Protein AF-A0A830FM85-F1 (afdb_monomer_lite)

Structure (mmCIF, N/CA/C/O backbone):
data_AF-A0A830FM85-F1
#
_entry.id   AF-A0A830FM85-F1
#
loop_
_atom_site.group_PDB
_atom_site.id
_atom_site.type_symbol
_atom_site.label_atom_id
_atom_site.label_alt_id
_atom_site.label_comp_id
_atom_site.label_asym_id
_atom_site.label_entity_id
_atom_site.label_seq_id
_atom_site.pdbx_PDB_ins_code
_atom_site.Cartn_x
_atom_site.Cartn_y
_atom_site.Cartn_z
_atom_site.occupancy
_atom_site.B_iso_or_equiv
_atom_site.auth_seq_id
_atom_site.auth_comp_id
_atom_site.auth_asym_id
_atom_site.auth_atom_id
_atom_site.pdbx_PDB_model_num
ATOM 1 N N . MET A 1 1 ? -9.817 -43.359 -41.759 1.00 39.03 1 MET A N 1
ATOM 2 C CA . MET A 1 1 ? -9.919 -42.742 -40.420 1.00 39.03 1 MET A CA 1
ATOM 3 C C . MET A 1 1 ? -8.544 -42.191 -40.076 1.00 39.03 1 MET A C 1
ATOM 5 O O . MET A 1 1 ? -7.659 -42.973 -39.770 1.00 39.03 1 MET A O 1
ATOM 9 N N . HIS A 1 2 ? -8.325 -40.886 -40.254 1.00 35.66 2 HIS A N 1
ATOM 10 C CA . HIS A 1 2 ? -7.065 -40.237 -39.884 1.00 35.66 2 HIS A CA 1
ATOM 11 C C . HIS A 1 2 ? -7.218 -39.646 -38.484 1.00 35.66 2 HIS A C 1
ATOM 13 O O . HIS A 1 2 ? -7.953 -38.683 -38.292 1.00 35.66 2 HIS A O 1
ATOM 19 N N . THR A 1 3 ? -6.553 -40.249 -37.505 1.00 36.72 3 THR A N 1
ATOM 20 C CA . THR A 1 3 ? -6.338 -39.670 -36.181 1.00 36.72 3 THR A CA 1
ATOM 21 C C . THR A 1 3 ? -5.220 -38.639 -36.290 1.00 36.72 3 THR A C 1
ATOM 23 O O . THR A 1 3 ? -4.053 -38.980 -36.464 1.00 36.72 3 THR A O 1
ATOM 26 N N . THR A 1 4 ? -5.580 -37.361 -36.228 1.00 38.91 4 THR A N 1
ATOM 27 C CA . THR A 1 4 ? -4.622 -36.263 -36.079 1.00 38.91 4 THR A CA 1
ATOM 28 C C . THR A 1 4 ? -3.916 -36.416 -34.727 1.00 38.91 4 THR A C 1
ATOM 30 O O . THR A 1 4 ? -4.607 -36.568 -33.716 1.00 38.91 4 THR A O 1
ATOM 33 N N . PRO A 1 5 ? -2.574 -36.384 -34.653 1.00 39.00 5 PRO A N 1
ATOM 34 C CA . PRO A 1 5 ? -1.892 -36.395 -33.370 1.00 39.00 5 PRO A CA 1
ATOM 35 C C . PRO A 1 5 ? -2.234 -35.101 -32.625 1.00 39.00 5 PRO A C 1
ATOM 37 O O . PRO A 1 5 ? -2.050 -33.995 -33.139 1.00 39.00 5 PRO A O 1
ATOM 40 N N . ARG A 1 6 ? -2.779 -35.254 -31.416 1.00 36.53 6 ARG A N 1
ATOM 41 C CA . ARG A 1 6 ? -3.041 -34.171 -30.469 1.00 36.53 6 ARG A CA 1
ATOM 42 C C . ARG A 1 6 ? -1.690 -33.527 -30.145 1.00 36.53 6 ARG A C 1
ATOM 44 O O . ARG A 1 6 ? -0.832 -34.163 -29.539 1.00 36.53 6 ARG A O 1
ATOM 51 N N . ARG A 1 7 ? -1.467 -32.312 -30.655 1.00 36.56 7 ARG A N 1
ATOM 52 C CA . ARG A 1 7 ? -0.273 -31.507 -30.364 1.00 36.56 7 ARG A CA 1
ATOM 53 C C . ARG A 1 7 ? -0.188 -31.346 -28.837 1.00 36.56 7 ARG A C 1
ATOM 55 O O . ARG A 1 7 ? -1.242 -31.104 -28.247 1.00 36.56 7 ARG A O 1
ATOM 62 N N . PRO A 1 8 ? 0.993 -31.517 -28.215 1.00 41.78 8 PRO A N 1
ATOM 63 C CA . PRO A 1 8 ? 1.123 -31.370 -26.773 1.00 41.78 8 PRO A CA 1
ATOM 64 C C . PRO A 1 8 ? 0.603 -29.994 -26.366 1.00 41.78 8 PRO A C 1
ATOM 66 O O . PRO A 1 8 ? 0.895 -29.007 -27.054 1.00 41.78 8 PRO A O 1
ATOM 69 N N . ASP A 1 9 ? -0.199 -29.967 -25.301 1.00 41.31 9 ASP A N 1
ATOM 70 C CA . ASP A 1 9 ? -0.610 -28.741 -24.635 1.00 41.31 9 ASP A CA 1
ATOM 71 C C . ASP A 1 9 ? 0.653 -27.929 -24.366 1.00 41.31 9 ASP A C 1
ATOM 73 O O . ASP A 1 9 ? 1.613 -28.381 -23.744 1.00 41.31 9 ASP A O 1
ATOM 77 N N . ASN A 1 10 ? 0.696 -26.767 -25.000 1.00 40.91 10 ASN A N 1
ATOM 78 C CA . ASN A 1 10 ? 1.826 -25.870 -24.955 1.00 40.91 10 ASN A CA 1
ATOM 79 C C . ASN A 1 10 ? 1.682 -25.119 -23.629 1.00 40.91 10 ASN A C 1
ATOM 81 O O . ASN A 1 10 ? 1.158 -24.004 -23.621 1.00 40.91 10 ASN A O 1
ATOM 85 N N . ASP A 1 11 ? 2.074 -25.774 -22.531 1.00 43.66 11 ASP A N 1
ATOM 86 C CA . ASP A 1 11 ? 2.422 -25.116 -21.275 1.00 43.66 11 ASP A CA 1
ATOM 87 C C . ASP A 1 11 ? 3.512 -24.104 -21.624 1.00 43.66 11 ASP A C 1
ATOM 89 O O . ASP A 1 11 ? 4.693 -24.408 -21.773 1.00 43.66 11 ASP A O 1
ATOM 93 N N . SER A 1 12 ? 3.075 -22.888 -21.938 1.00 43.66 12 SER A N 1
ATOM 94 C CA . SER A 1 12 ? 3.956 -21.748 -22.059 1.00 43.66 12 SER A CA 1
ATOM 95 C C . SER A 1 12 ? 4.429 -21.460 -20.649 1.00 43.66 12 SER A C 1
ATOM 97 O O . SER A 1 12 ? 3.664 -20.868 -19.887 1.00 43.66 12 SER A O 1
ATOM 99 N N . ASP A 1 13 ? 5.635 -21.927 -20.329 1.00 44.28 13 ASP A N 1
ATOM 100 C CA . ASP A 1 13 ? 6.351 -21.615 -19.098 1.00 44.28 13 ASP A CA 1
ATOM 101 C C . ASP A 1 13 ? 6.262 -20.107 -18.850 1.00 44.28 13 ASP A C 1
ATOM 103 O O . ASP A 1 13 ? 6.930 -19.290 -19.489 1.00 44.28 13 ASP A O 1
ATOM 107 N N . ALA A 1 14 ? 5.353 -19.723 -17.958 1.00 46.84 14 ALA A N 1
ATOM 108 C CA . ALA A 1 14 ? 5.332 -18.394 -17.401 1.00 46.84 14 ALA A CA 1
ATOM 109 C C . ALA A 1 14 ? 6.529 -18.339 -16.457 1.00 46.84 14 ALA A C 1
ATOM 111 O O . ALA A 1 14 ? 6.475 -18.895 -15.362 1.00 46.84 14 ALA A O 1
ATOM 112 N N . THR A 1 15 ? 7.622 -17.702 -16.874 1.00 46.09 15 THR A N 1
ATOM 113 C CA . THR A 1 15 ? 8.719 -17.398 -15.953 1.00 46.09 15 THR A CA 1
ATOM 114 C C . THR A 1 15 ? 8.263 -16.285 -15.016 1.00 46.09 15 THR A C 1
ATOM 116 O O . THR A 1 15 ? 8.597 -15.118 -15.191 1.00 46.09 15 THR A O 1
ATOM 119 N N . VAL A 1 16 ? 7.450 -16.637 -14.023 1.00 48.25 16 VAL A N 1
ATOM 120 C CA . VAL A 1 16 ? 7.185 -15.764 -12.886 1.00 48.25 16 VAL A CA 1
ATOM 121 C C . VAL A 1 16 ? 8.445 -15.820 -12.033 1.00 48.25 16 VAL A C 1
ATOM 123 O O . VAL A 1 16 ? 8.655 -16.778 -11.294 1.00 48.25 16 VAL A O 1
ATOM 126 N N . GLN A 1 17 ? 9.320 -14.824 -12.163 1.00 50.66 17 GLN A N 1
ATOM 127 C CA . GLN A 1 17 ? 10.325 -14.579 -11.132 1.00 50.66 17 GLN A CA 1
ATOM 128 C C . GLN A 1 17 ? 9.583 -14.071 -9.897 1.00 50.66 17 GLN A C 1
ATOM 130 O O . GLN A 1 17 ? 9.405 -12.876 -9.696 1.00 50.66 17 GLN A O 1
ATOM 135 N N . GLN A 1 18 ? 9.064 -15.006 -9.106 1.00 48.12 18 GLN A N 1
ATOM 136 C CA . GLN A 1 18 ? 8.486 -14.704 -7.811 1.00 48.12 18 GLN A CA 1
ATOM 137 C C . GLN A 1 18 ? 9.656 -14.432 -6.868 1.00 48.12 18 GLN A C 1
ATOM 139 O O . GLN A 1 18 ? 10.234 -15.354 -6.302 1.00 48.12 18 GLN A O 1
ATOM 144 N N . LEU A 1 19 ? 10.074 -13.170 -6.804 1.00 52.28 19 LEU A N 1
ATOM 145 C CA . LEU A 1 19 ? 11.098 -12.722 -5.868 1.00 52.28 19 LEU A CA 1
ATOM 146 C C . LEU A 1 19 ? 10.603 -12.969 -4.440 1.00 52.28 19 LEU A C 1
ATOM 148 O O . LEU A 1 19 ? 9.429 -12.719 -4.143 1.00 52.28 19 LEU A O 1
ATOM 152 N N . ASP A 1 20 ? 11.496 -13.448 -3.572 1.00 55.34 20 ASP A N 1
ATOM 153 C CA . ASP A 1 20 ? 11.252 -13.500 -2.132 1.00 55.34 20 ASP A CA 1
ATOM 154 C C . ASP A 1 20 ? 10.770 -12.121 -1.667 1.00 55.34 20 ASP A C 1
ATOM 156 O O . ASP A 1 20 ? 11.403 -11.088 -1.917 1.00 55.34 20 ASP A O 1
ATOM 160 N N . ARG A 1 21 ? 9.592 -12.094 -1.040 1.00 72.94 21 ARG A N 1
ATOM 161 C CA . ARG A 1 21 ? 8.931 -10.848 -0.663 1.00 72.94 21 ARG A CA 1
ATOM 162 C C . ARG A 1 21 ? 9.706 -10.185 0.466 1.00 72.94 21 ARG A C 1
ATOM 164 O O . ARG A 1 21 ? 9.609 -10.588 1.621 1.00 72.94 21 ARG A O 1
ATOM 171 N N . THR A 1 22 ? 10.437 -9.123 0.145 1.00 78.94 22 THR A N 1
ATOM 172 C CA . THR A 1 22 ? 11.003 -8.249 1.177 1.00 78.94 22 THR A CA 1
ATOM 173 C C . THR A 1 22 ? 9.882 -7.382 1.747 1.00 78.94 22 THR A C 1
ATOM 175 O O . THR A 1 22 ? 9.247 -6.625 1.012 1.00 78.94 22 THR A O 1
ATOM 178 N N . LEU A 1 23 ? 9.611 -7.527 3.047 1.00 83.50 23 LEU A N 1
ATOM 179 C CA . LEU A 1 23 ? 8.600 -6.750 3.766 1.00 83.50 23 LEU A CA 1
ATOM 180 C C . LEU A 1 23 ? 9.218 -5.473 4.344 1.00 83.50 23 LEU A C 1
ATOM 182 O O . LEU A 1 23 ? 10.224 -5.529 5.050 1.00 83.50 23 LEU A O 1
ATOM 186 N N . TYR A 1 24 ? 8.562 -4.343 4.113 1.00 83.50 24 TYR A N 1
ATOM 187 C CA . TYR A 1 24 ? 8.942 -3.030 4.623 1.00 83.50 24 TYR A CA 1
ATOM 188 C C . TYR A 1 24 ? 7.873 -2.516 5.587 1.00 83.50 24 TYR A C 1
ATOM 190 O O . TYR A 1 24 ? 6.686 -2.810 5.426 1.00 83.50 24 TYR A O 1
ATOM 198 N N . ASP A 1 25 ? 8.293 -1.766 6.602 1.00 84.25 25 ASP A N 1
ATOM 199 C CA . ASP A 1 25 ? 7.377 -1.084 7.514 1.00 84.25 25 ASP A CA 1
ATOM 200 C C . ASP A 1 25 ? 6.640 0.055 6.814 1.00 84.25 25 ASP A C 1
ATOM 202 O O . ASP A 1 25 ? 7.211 0.787 6.001 1.00 84.25 25 ASP A O 1
ATOM 206 N N . VAL A 1 26 ? 5.366 0.219 7.166 1.00 80.62 26 VAL A N 1
ATOM 207 C CA . VAL A 1 26 ? 4.588 1.399 6.788 1.00 80.62 26 VAL A CA 1
ATOM 208 C C . VAL A 1 26 ? 5.138 2.614 7.551 1.00 80.62 26 VAL A C 1
ATOM 210 O O . VAL A 1 26 ? 5.225 2.559 8.780 1.00 80.62 26 VAL A O 1
ATOM 213 N N . PRO A 1 27 ? 5.509 3.722 6.878 1.00 73.50 27 PRO A N 1
ATOM 214 C CA . PRO A 1 27 ? 5.948 4.930 7.568 1.00 73.50 27 PRO A CA 1
ATOM 215 C C . PRO A 1 27 ? 4.875 5.478 8.510 1.00 73.50 27 PRO A C 1
ATOM 217 O O . PRO A 1 27 ? 3.691 5.498 8.173 1.00 73.50 27 PRO A O 1
ATOM 220 N N . ALA A 1 28 ? 5.297 5.993 9.668 1.00 71.88 28 ALA A N 1
ATOM 221 C CA . ALA A 1 28 ? 4.386 6.533 10.682 1.00 71.88 28 ALA A CA 1
ATOM 222 C C . ALA A 1 28 ? 3.485 7.654 10.135 1.00 71.88 28 ALA A C 1
ATOM 224 O O . ALA A 1 28 ? 2.302 7.714 10.455 1.00 71.88 28 ALA A O 1
ATOM 225 N N . THR A 1 29 ? 4.019 8.494 9.250 1.00 68.50 29 THR A N 1
ATOM 226 C CA . THR A 1 29 ? 3.276 9.572 8.591 1.00 68.50 29 THR A CA 1
ATOM 227 C C . THR A 1 29 ? 2.199 9.054 7.640 1.00 68.50 29 THR A C 1
ATOM 229 O O . THR A 1 29 ? 1.178 9.709 7.471 1.00 68.50 29 THR A O 1
ATOM 232 N N . TRP A 1 30 ? 2.346 7.861 7.060 1.00 73.69 30 TRP A N 1
ATOM 233 C CA . TRP A 1 30 ? 1.262 7.258 6.285 1.00 73.69 30 TRP A CA 1
ATOM 234 C C . TRP A 1 30 ? 0.132 6.778 7.205 1.00 73.69 30 TRP A C 1
ATOM 236 O O . TRP A 1 30 ? -1.031 7.041 6.918 1.00 73.69 30 TRP A O 1
ATOM 246 N N . ALA A 1 31 ? 0.448 6.160 8.346 1.00 69.44 31 ALA A N 1
ATOM 247 C CA . ALA A 1 31 ? -0.571 5.794 9.332 1.00 69.44 31 ALA A CA 1
ATOM 248 C C . ALA A 1 31 ? -1.311 7.018 9.912 1.00 69.44 31 ALA A C 1
ATOM 250 O O . ALA A 1 31 ? -2.492 6.915 10.231 1.00 69.44 31 ALA A O 1
ATOM 251 N N . GLU A 1 32 ? -0.624 8.156 10.039 1.00 70.25 32 GLU A N 1
ATOM 252 C CA . GLU A 1 32 ? -1.179 9.402 10.582 1.00 70.25 32 GLU A CA 1
ATOM 253 C C . GLU A 1 32 ? -1.995 10.204 9.557 1.00 70.25 32 GLU A C 1
ATOM 255 O O . GLU A 1 32 ? -3.044 10.739 9.901 1.00 70.25 32 GLU A O 1
ATOM 260 N N . TRP A 1 33 ? -1.529 10.294 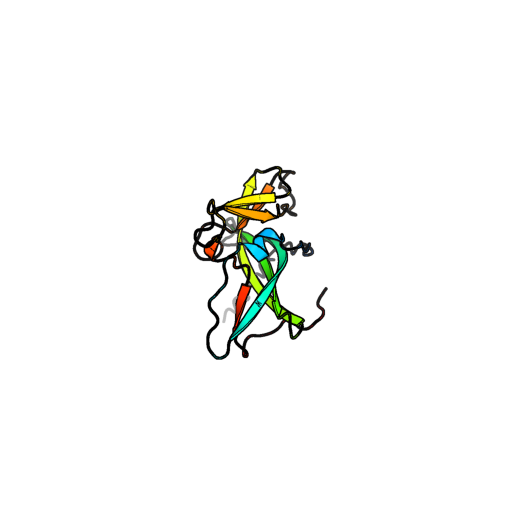8.308 1.00 70.00 33 TRP A N 1
ATOM 261 C CA . TRP A 1 33 ? -2.076 11.225 7.309 1.00 70.00 33 TRP A CA 1
ATOM 262 C C . TRP A 1 33 ? -2.715 10.544 6.096 1.00 70.00 33 TRP A C 1
ATOM 264 O O . TRP A 1 33 ? -3.191 11.225 5.182 1.00 70.00 33 TRP A O 1
ATOM 274 N N . GLY A 1 34 ? -2.673 9.213 6.035 1.00 70.88 34 GLY A N 1
ATOM 275 C CA . GLY A 1 34 ? -3.227 8.442 4.931 1.00 70.88 34 GLY A CA 1
ATOM 276 C C . GLY A 1 34 ? -4.749 8.382 4.944 1.00 70.88 34 GLY A C 1
ATOM 277 O O . GLY A 1 34 ? -5.412 8.685 5.929 1.00 70.88 34 GLY A O 1
ATOM 278 N N . SER A 1 35 ? -5.324 7.955 3.822 1.00 78.38 35 SER A N 1
ATOM 279 C CA . SER A 1 35 ? -6.775 7.846 3.707 1.00 78.38 35 SER A CA 1
ATOM 280 C C . SER A 1 35 ? -7.326 6.662 4.505 1.00 78.38 35 SER A C 1
ATOM 282 O O . SER A 1 35 ? -6.693 5.610 4.626 1.00 78.38 35 SER A O 1
ATOM 284 N N . HIS A 1 36 ? -8.546 6.814 5.016 1.00 84.81 36 HIS A N 1
ATOM 285 C CA . HIS A 1 36 ? -9.251 5.773 5.755 1.00 84.81 36 HIS A CA 1
ATOM 286 C C . HIS A 1 36 ? -10.552 5.418 5.040 1.00 84.81 36 HIS A C 1
ATOM 288 O O . HIS A 1 36 ? -11.413 6.278 4.843 1.00 84.81 36 HIS A O 1
ATOM 294 N N . GLU A 1 37 ? -10.730 4.147 4.674 1.00 87.38 37 GLU A N 1
ATOM 295 C CA . GLU A 1 37 ? -12.013 3.712 4.127 1.00 87.38 37 GLU A CA 1
ATOM 296 C C . GLU A 1 37 ? -13.132 3.870 5.177 1.00 87.38 37 GLU A C 1
ATOM 298 O O . GLU A 1 37 ? -12.909 3.642 6.380 1.00 87.38 37 GLU A O 1
ATOM 303 N N . PRO A 1 38 ? -14.340 4.286 4.754 1.00 87.06 38 PRO A N 1
ATOM 304 C CA . PRO A 1 38 ? -15.485 4.360 5.645 1.00 87.06 38 PRO A CA 1
ATOM 305 C C . PRO A 1 38 ? -15.929 2.948 6.034 1.00 87.06 38 PRO A C 1
ATOM 307 O O . PRO A 1 38 ? -16.131 2.105 5.165 1.00 87.06 38 PRO A O 1
ATOM 310 N N . VAL A 1 39 ? -16.122 2.726 7.332 1.00 90.31 39 VAL A N 1
ATOM 311 C CA . VAL A 1 39 ? -16.608 1.455 7.884 1.00 90.31 39 VAL A CA 1
ATOM 312 C C . VAL A 1 39 ? -18.131 1.483 7.945 1.00 90.31 39 VAL A C 1
ATOM 314 O O . VAL A 1 39 ? -18.714 2.464 8.418 1.00 90.31 39 VAL A O 1
ATOM 317 N N . ARG A 1 40 ? -18.772 0.423 7.455 1.00 92.75 40 ARG A N 1
ATOM 318 C CA . ARG A 1 40 ? -20.223 0.203 7.518 1.00 92.75 40 ARG A CA 1
ATOM 319 C C . ARG A 1 40 ? -20.574 -0.916 8.499 1.00 92.75 40 ARG A C 1
ATOM 321 O O . ARG A 1 40 ? -19.705 -1.611 9.013 1.00 92.75 40 ARG A O 1
ATOM 328 N N . ASP A 1 41 ? -21.870 -1.107 8.734 1.00 92.44 41 ASP A N 1
ATOM 329 C CA . ASP A 1 41 ? -22.373 -2.220 9.542 1.00 92.44 41 ASP A CA 1
ATOM 330 C C . ASP A 1 41 ? -21.898 -3.571 8.970 1.00 92.44 41 ASP A C 1
ATOM 332 O O . ASP A 1 41 ? -22.125 -3.864 7.792 1.00 92.44 41 ASP A O 1
ATOM 336 N N . GLY A 1 42 ? -21.265 -4.399 9.810 1.00 90.81 42 GLY A N 1
ATOM 337 C CA . GLY A 1 42 ? -20.690 -5.697 9.417 1.00 90.81 42 GLY A CA 1
ATOM 338 C C . GLY A 1 42 ? -19.293 -5.620 8.786 1.00 90.81 42 GLY A C 1
ATOM 339 O O . GLY A 1 42 ? -18.844 -6.581 8.157 1.00 90.81 42 GLY A O 1
ATOM 340 N N . GLU A 1 43 ? -18.627 -4.469 8.904 1.00 95.06 43 GLU A N 1
ATOM 341 C CA . GLU A 1 43 ? -17.227 -4.284 8.536 1.00 95.06 43 GLU A CA 1
ATOM 342 C C . GLU A 1 43 ? -16.400 -3.920 9.777 1.00 95.06 43 GLU A C 1
ATOM 344 O O . GLU A 1 43 ? -16.847 -3.190 10.662 1.00 95.06 43 GLU A O 1
ATOM 349 N N . THR A 1 44 ? -15.159 -4.394 9.804 1.00 93.62 44 THR A N 1
ATOM 350 C CA . THR A 1 44 ? -14.162 -4.091 10.832 1.00 93.62 44 THR A CA 1
ATOM 351 C C . THR A 1 44 ? -13.007 -3.313 10.202 1.00 93.62 44 THR A C 1
ATOM 353 O O . THR A 1 44 ? -12.654 -3.535 9.040 1.00 93.62 44 THR A O 1
ATOM 356 N N . ARG A 1 45 ? -12.426 -2.358 10.938 1.00 94.69 45 ARG A N 1
ATOM 357 C CA . ARG A 1 45 ? -11.300 -1.552 10.445 1.00 94.69 45 ARG A CA 1
ATOM 358 C C . ARG A 1 45 ? -9.986 -2.306 10.619 1.00 94.69 45 ARG A C 1
ATOM 360 O O . ARG A 1 45 ? -9.649 -2.688 11.730 1.00 94.69 45 ARG A O 1
ATOM 367 N N . PHE A 1 46 ? -9.223 -2.429 9.537 1.00 94.25 46 PHE A N 1
ATOM 368 C CA . PHE A 1 46 ? -7.868 -2.980 9.560 1.00 94.25 46 PHE A CA 1
ATOM 369 C C . PHE A 1 46 ? -6.869 -1.898 9.139 1.00 94.25 46 PHE A C 1
ATOM 371 O O . PHE A 1 46 ? -7.155 -1.101 8.241 1.00 94.25 46 PHE A O 1
ATOM 378 N N . HIS A 1 47 ? -5.693 -1.869 9.760 1.00 92.12 47 HIS A N 1
ATOM 379 C CA . HIS A 1 47 ? -4.661 -0.847 9.563 1.00 92.12 47 HIS A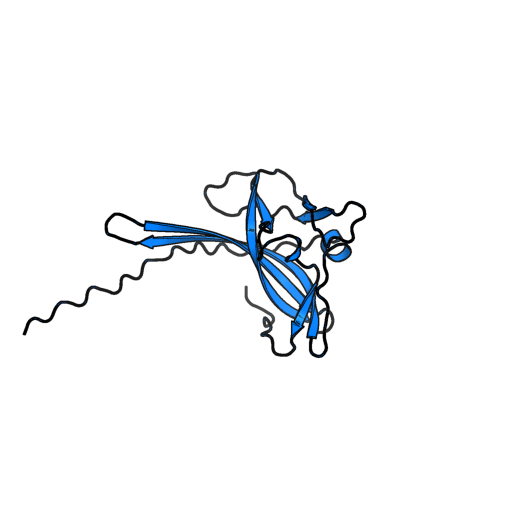 CA 1
ATOM 380 C C . HIS A 1 47 ? -3.452 -1.402 8.818 1.00 92.12 47 HIS A C 1
ATOM 382 O O . HIS A 1 47 ? -3.042 -2.531 9.067 1.00 92.12 47 HIS A O 1
ATOM 388 N N . ALA A 1 48 ? -2.879 -0.620 7.902 1.00 90.06 48 ALA A N 1
ATOM 389 C CA . ALA A 1 48 ? -1.698 -1.032 7.153 1.00 90.06 48 ALA A CA 1
ATOM 390 C C . ALA A 1 48 ? -0.502 -1.206 8.104 1.00 90.06 48 ALA A C 1
ATOM 392 O O . ALA A 1 48 ? -0.186 -0.296 8.869 1.00 90.06 48 ALA A O 1
ATOM 393 N N . ILE A 1 49 ? 0.181 -2.351 8.029 1.00 90.56 49 ILE A N 1
ATOM 394 C CA . ILE A 1 49 ? 1.340 -2.665 8.883 1.00 90.56 49 ILE A CA 1
ATOM 395 C C . ILE A 1 49 ? 2.622 -2.932 8.094 1.00 90.56 49 ILE A C 1
ATOM 397 O O . ILE A 1 49 ? 3.711 -2.577 8.542 1.00 90.56 49 ILE A O 1
ATOM 401 N N . LYS A 1 50 ? 2.517 -3.547 6.912 1.00 89.88 50 LYS A N 1
ATOM 402 C CA . LYS A 1 50 ? 3.660 -3.906 6.067 1.00 89.88 50 LYS A CA 1
ATOM 403 C C . LYS A 1 50 ? 3.324 -3.709 4.600 1.00 89.88 50 LYS A C 1
ATOM 405 O O . LYS A 1 50 ? 2.167 -3.809 4.193 1.00 89.88 50 LYS A O 1
ATOM 410 N N . LEU A 1 51 ? 4.361 -3.504 3.803 1.00 86.75 51 LEU A N 1
ATOM 411 C CA . LEU A 1 51 ? 4.282 -3.392 2.353 1.00 86.75 51 LEU A CA 1
ATOM 412 C C . LEU A 1 51 ? 5.391 -4.208 1.684 1.00 86.75 51 LEU A C 1
ATOM 414 O O . LEU A 1 51 ? 6.495 -4.313 2.211 1.00 86.75 51 LEU A O 1
ATOM 418 N N . CYS A 1 52 ? 5.114 -4.784 0.519 1.00 85.81 52 CYS A N 1
ATOM 419 C CA . CYS A 1 52 ? 6.144 -5.386 -0.326 1.00 85.81 52 CYS A CA 1
ATOM 420 C C . CYS A 1 52 ? 5.871 -5.147 -1.807 1.00 85.81 52 CYS A C 1
ATOM 422 O O . CYS A 1 52 ? 4.729 -4.948 -2.223 1.00 85.81 52 CYS A O 1
ATOM 424 N N . HIS A 1 53 ? 6.937 -5.165 -2.602 1.00 85.00 53 HIS A N 1
ATOM 425 C CA . HIS A 1 53 ? 6.867 -5.088 -4.056 1.00 85.00 53 HIS A CA 1
ATOM 426 C C . HIS A 1 53 ? 7.086 -6.469 -4.661 1.00 85.00 53 HIS A C 1
ATOM 428 O O . HIS A 1 53 ? 7.957 -7.221 -4.228 1.00 85.00 53 HIS A O 1
ATOM 434 N N . THR A 1 54 ? 6.310 -6.779 -5.693 1.00 83.31 54 THR A N 1
ATOM 435 C CA . THR A 1 54 ? 6.571 -7.921 -6.566 1.00 83.31 54 THR A CA 1
ATOM 436 C C . THR A 1 54 ? 6.641 -7.462 -8.013 1.00 83.31 54 THR A C 1
ATOM 438 O O . THR A 1 54 ? 5.820 -6.655 -8.465 1.00 83.31 54 THR A O 1
ATOM 441 N N . TYR A 1 55 ? 7.583 -8.039 -8.750 1.00 80.25 55 TYR A N 1
ATOM 442 C CA . TYR A 1 55 ? 7.722 -7.881 -10.190 1.00 80.25 55 TYR A CA 1
ATOM 443 C C . TYR A 1 55 ? 7.410 -9.208 -10.883 1.00 80.25 55 TYR A C 1
ATOM 445 O O . TYR A 1 55 ? 7.905 -10.254 -10.477 1.00 80.25 55 TYR A O 1
ATOM 453 N N . ALA A 1 56 ? 6.597 -9.168 -11.936 1.00 77.44 56 ALA A N 1
ATOM 454 C CA . ALA A 1 56 ? 6.328 -10.322 -12.781 1.00 77.44 56 ALA A CA 1
ATOM 455 C C . ALA A 1 56 ? 6.488 -9.954 -14.260 1.00 77.44 56 ALA A C 1
ATOM 457 O O . ALA A 1 56 ? 5.871 -9.004 -14.745 1.00 77.44 56 ALA A O 1
ATOM 458 N N . PHE A 1 57 ? 7.273 -10.757 -14.980 1.00 75.56 57 PHE A N 1
ATOM 459 C CA . PHE A 1 57 ? 7.434 -10.682 -16.429 1.00 75.56 57 PHE A CA 1
ATOM 460 C C . PHE A 1 57 ? 6.818 -11.920 -17.077 1.00 75.56 57 PHE A C 1
ATOM 462 O O . PHE A 1 57 ? 7.382 -13.011 -17.041 1.00 75.56 57 PHE A O 1
ATOM 469 N N . VAL A 1 58 ? 5.636 -11.775 -17.671 1.00 72.81 58 VAL A N 1
ATOM 470 C CA . VAL A 1 58 ? 4.925 -12.897 -18.288 1.00 72.81 58 VAL A CA 1
ATOM 471 C C . VAL A 1 58 ? 5.076 -12.818 -19.797 1.00 72.81 58 VAL A C 1
ATOM 473 O O . VAL A 1 58 ? 4.562 -11.903 -20.438 1.00 72.81 58 VAL A O 1
ATOM 476 N N . THR A 1 59 ? 5.727 -13.818 -20.394 1.00 71.31 59 THR A N 1
ATOM 477 C CA . THR A 1 59 ? 5.732 -13.975 -21.852 1.00 71.31 59 THR A CA 1
ATOM 478 C C . THR A 1 59 ? 4.715 -15.020 -22.276 1.00 71.31 59 THR A C 1
ATOM 480 O O . THR A 1 59 ? 4.682 -16.138 -21.771 1.00 71.31 59 THR A O 1
ATOM 483 N N . LYS A 1 60 ? 3.858 -14.664 -23.232 1.00 73.12 60 LYS A N 1
ATOM 484 C CA . LYS A 1 60 ? 2.907 -15.590 -23.841 1.00 73.12 60 LYS A CA 1
ATOM 485 C C . LYS A 1 60 ? 3.200 -15.705 -25.322 1.00 73.12 60 LYS A C 1
ATOM 487 O O . LYS A 1 60 ? 3.066 -14.739 -26.076 1.00 73.12 60 LYS A O 1
ATOM 492 N N . ARG A 1 61 ? 3.563 -16.908 -25.765 1.00 71.81 61 ARG A N 1
ATOM 493 C CA . ARG A 1 61 ? 3.749 -17.186 -27.190 1.00 71.81 61 ARG A CA 1
ATOM 494 C C . ARG A 1 61 ? 2.419 -17.005 -27.926 1.00 71.81 61 ARG A C 1
ATOM 496 O O . ARG A 1 61 ? 1.445 -17.691 -27.633 1.00 71.81 61 ARG A O 1
ATOM 503 N N . VAL A 1 62 ? 2.394 -16.101 -28.902 1.00 75.19 62 VAL A N 1
ATOM 504 C CA . VAL A 1 62 ? 1.228 -15.855 -29.767 1.00 75.19 62 VAL A CA 1
ATOM 505 C C . VAL A 1 62 ? 1.351 -16.646 -31.067 1.00 75.19 62 VAL A C 1
ATOM 507 O O . VAL A 1 62 ? 0.357 -17.136 -31.595 1.00 75.19 62 VAL A O 1
ATOM 510 N N . SER A 1 63 ? 2.569 -16.804 -31.595 1.00 74.81 63 SER A N 1
ATOM 511 C CA . SER A 1 63 ? 2.826 -17.599 -32.800 1.00 74.81 63 SER A CA 1
ATOM 512 C C . SER A 1 63 ? 4.262 -18.134 -32.856 1.00 74.81 63 SER A C 1
ATOM 514 O O . SER A 1 63 ? 5.041 -17.995 -31.912 1.00 74.81 63 SER A O 1
ATOM 516 N N . GLY A 1 64 ? 4.629 -18.760 -33.981 1.00 69.44 64 GLY A N 1
ATOM 517 C CA . GLY A 1 64 ? 5.980 -19.260 -34.246 1.00 69.44 64 GLY A CA 1
ATOM 518 C C . GLY A 1 64 ? 7.089 -18.231 -33.996 1.00 69.44 64 GLY A C 1
ATOM 519 O O . GLY A 1 64 ? 8.135 -18.614 -33.483 1.00 69.44 64 GLY A O 1
ATOM 520 N N . SER A 1 65 ? 6.814 -16.956 -34.293 1.00 71.69 65 SER A N 1
ATOM 521 C CA . SER A 1 65 ? 7.759 -15.831 -34.267 1.00 71.69 65 SER A CA 1
ATOM 522 C C . SER A 1 65 ? 7.282 -14.620 -33.452 1.00 71.69 65 SER A C 1
ATOM 524 O O . SER A 1 65 ? 7.930 -13.578 -33.481 1.00 71.69 65 SER A O 1
ATOM 526 N N . ARG A 1 66 ? 6.140 -14.715 -32.754 1.00 61.16 66 ARG A N 1
ATOM 527 C CA . ARG A 1 66 ? 5.585 -13.621 -31.942 1.00 61.16 66 ARG A CA 1
ATOM 528 C C . ARG A 1 66 ? 5.326 -14.079 -30.516 1.00 61.16 66 ARG A C 1
ATOM 530 O O . ARG A 1 66 ? 4.684 -15.110 -30.301 1.00 61.16 66 ARG A O 1
ATOM 537 N N . ALA A 1 67 ? 5.751 -13.263 -29.565 1.00 75.00 67 ALA A N 1
ATOM 538 C CA . ALA A 1 67 ? 5.362 -13.351 -28.169 1.00 75.00 67 ALA A CA 1
ATOM 539 C C . ALA A 1 67 ? 4.740 -12.017 -27.749 1.00 75.00 67 ALA A C 1
ATOM 541 O O . ALA A 1 67 ? 5.168 -10.963 -28.214 1.00 75.00 67 ALA A O 1
ATOM 542 N N . ASN A 1 68 ? 3.729 -12.086 -26.889 1.00 72.88 68 ASN A N 1
ATOM 543 C CA . ASN A 1 68 ? 3.317 -10.949 -26.083 1.00 72.88 68 ASN A CA 1
ATOM 544 C C . ASN A 1 68 ? 4.129 -10.994 -24.793 1.00 72.88 68 ASN A C 1
ATOM 546 O O . ASN A 1 68 ? 4.308 -12.075 -24.230 1.00 72.88 68 ASN A O 1
ATOM 550 N N . ALA A 1 69 ? 4.589 -9.839 -24.338 1.00 74.88 69 ALA A N 1
ATOM 551 C CA . ALA A 1 69 ? 5.156 -9.667 -23.012 1.00 74.88 69 ALA A CA 1
ATOM 552 C C . ALA A 1 69 ? 4.200 -8.795 -22.195 1.00 74.88 69 ALA A C 1
ATOM 554 O O . ALA A 1 69 ? 3.621 -7.847 -22.730 1.00 74.88 69 ALA A O 1
ATOM 555 N N . ASP A 1 70 ? 4.011 -9.158 -20.934 1.00 77.88 70 ASP A N 1
ATOM 556 C CA . ASP A 1 70 ? 3.262 -8.391 -19.949 1.00 77.88 70 ASP A CA 1
ATOM 557 C C . ASP A 1 70 ? 4.148 -8.200 -18.717 1.00 77.88 70 ASP A C 1
ATOM 559 O O . ASP A 1 70 ? 4.589 -9.171 -18.099 1.00 77.88 70 ASP A O 1
ATOM 563 N N . GLU A 1 71 ? 4.427 -6.941 -18.402 1.00 76.38 71 GLU A N 1
ATOM 564 C CA . GLU A 1 71 ? 5.214 -6.512 -17.250 1.00 76.38 71 GLU A CA 1
ATOM 565 C C . GLU A 1 71 ? 4.274 -6.004 -16.167 1.00 76.38 71 GLU A C 1
ATOM 567 O O . GLU A 1 71 ? 3.480 -5.088 -16.399 1.00 76.38 71 GLU A O 1
ATOM 572 N N . ARG A 1 72 ? 4.374 -6.575 -14.965 1.00 81.81 72 ARG A N 1
ATOM 573 C CA . ARG A 1 72 ? 3.533 -6.192 -13.831 1.00 81.81 72 ARG A CA 1
ATOM 574 C C . ARG A 1 72 ? 4.379 -5.868 -12.616 1.00 81.81 72 ARG A C 1
ATOM 576 O O . ARG A 1 72 ? 5.093 -6.722 -12.102 1.00 81.81 72 ARG A O 1
ATOM 583 N N . ASN A 1 73 ? 4.237 -4.635 -12.147 1.00 83.62 73 ASN A N 1
ATOM 584 C CA . ASN A 1 73 ? 4.725 -4.187 -10.853 1.00 83.62 73 ASN A CA 1
ATOM 585 C C . ASN A 1 73 ? 3.528 -4.081 -9.918 1.00 83.62 73 ASN A C 1
ATOM 587 O O . ASN A 1 73 ? 2.541 -3.426 -10.261 1.00 83.62 73 ASN A O 1
ATOM 591 N N . GLN A 1 74 ? 3.608 -4.729 -8.762 1.00 86.62 74 GLN A N 1
ATOM 592 C CA . GLN A 1 74 ? 2.529 -4.724 -7.782 1.00 86.62 74 GLN A CA 1
ATOM 593 C C . GLN A 1 74 ? 3.071 -4.380 -6.404 1.00 86.62 74 GLN A C 1
ATOM 595 O O . GLN A 1 74 ? 4.162 -4.815 -6.035 1.00 86.62 74 GLN A O 1
ATOM 600 N N . ILE A 1 75 ? 2.297 -3.598 -5.657 1.00 85.06 75 ILE A N 1
ATOM 601 C CA . ILE A 1 75 ? 2.511 -3.372 -4.233 1.00 85.06 75 ILE A CA 1
ATOM 602 C C . ILE A 1 75 ? 1.460 -4.174 -3.482 1.00 85.06 75 ILE A C 1
ATOM 604 O O . ILE A 1 75 ? 0.260 -4.030 -3.722 1.00 85.06 75 ILE A O 1
ATOM 608 N N . HIS A 1 76 ? 1.917 -5.003 -2.561 1.00 88.00 76 HIS A N 1
ATOM 609 C CA . HIS A 1 76 ? 1.065 -5.714 -1.628 1.00 88.00 76 HIS A CA 1
ATOM 610 C C . HIS A 1 76 ? 1.118 -5.008 -0.287 1.00 88.00 76 HIS A C 1
ATOM 612 O O . HIS A 1 76 ? 2.206 -4.734 0.219 1.00 88.00 76 HIS A O 1
ATOM 618 N N . VAL A 1 77 ? -0.050 -4.723 0.278 1.00 87.62 77 VAL A N 1
ATOM 619 C CA . VAL A 1 77 ? -0.183 -4.098 1.593 1.00 87.62 77 VAL A CA 1
ATOM 620 C C . VAL A 1 77 ? -0.874 -5.077 2.517 1.00 87.62 77 VAL A C 1
ATOM 622 O O . VAL A 1 77 ? -1.964 -5.569 2.214 1.00 87.62 77 VAL A O 1
ATOM 625 N N . LEU A 1 78 ? -0.216 -5.352 3.635 1.00 91.56 78 LEU A N 1
ATOM 626 C CA . LEU A 1 78 ? -0.749 -6.167 4.709 1.00 91.56 78 LEU A CA 1
ATOM 627 C C . LEU A 1 78 ? -1.453 -5.250 5.704 1.00 91.56 78 LEU A C 1
ATOM 629 O O . LEU A 1 78 ? -0.830 -4.335 6.247 1.00 91.56 78 LEU A O 1
ATOM 633 N N . TYR A 1 79 ? -2.733 -5.516 5.935 1.00 92.31 79 TYR A N 1
ATOM 634 C CA . TYR A 1 79 ? -3.550 -4.834 6.924 1.00 92.31 79 TYR A CA 1
ATOM 635 C C . TYR A 1 79 ? -3.848 -5.770 8.090 1.00 92.31 79 TYR A C 1
ATOM 637 O O . TYR A 1 79 ? -4.103 -6.953 7.870 1.00 92.31 79 TYR A O 1
ATOM 645 N N . GLU A 1 80 ? -3.842 -5.238 9.306 1.00 93.94 80 GLU A N 1
ATOM 646 C CA . GLU A 1 80 ? -4.086 -5.979 10.543 1.00 93.94 80 GLU A CA 1
ATOM 647 C C . GLU A 1 80 ? -5.177 -5.301 11.378 1.00 93.94 80 GLU A C 1
ATOM 649 O O . GLU A 1 80 ? -5.227 -4.071 11.477 1.00 93.94 80 GLU A O 1
ATOM 654 N N . ASP A 1 81 ? -6.060 -6.106 11.961 1.00 93.94 81 ASP A N 1
ATOM 655 C CA . ASP A 1 81 ? -6.956 -5.674 13.028 1.00 93.94 81 ASP A CA 1
ATOM 656 C C . ASP A 1 81 ? -6.172 -5.646 14.354 1.00 93.94 81 ASP A C 1
ATOM 658 O O . ASP A 1 81 ? -5.713 -6.697 14.811 1.00 93.94 81 ASP A O 1
ATOM 662 N N . PRO A 1 82 ? -6.012 -4.473 14.997 1.00 88.88 82 PRO A N 1
ATOM 663 C CA . PRO A 1 82 ? -5.231 -4.350 16.224 1.00 88.88 82 PRO A CA 1
ATOM 664 C C . PRO A 1 82 ? -5.849 -5.072 17.431 1.00 88.88 82 PRO A C 1
ATOM 666 O O . PRO A 1 82 ? -5.142 -5.307 18.411 1.00 88.88 82 PRO A O 1
ATOM 669 N N . GLU A 1 83 ? -7.146 -5.393 17.406 1.00 90.75 83 GLU A N 1
ATOM 670 C CA . GLU A 1 83 ? -7.820 -6.072 18.517 1.00 90.75 83 GLU A CA 1
ATOM 671 C C . GLU A 1 83 ? -7.661 -7.591 18.446 1.00 90.75 83 GLU A C 1
ATOM 673 O O . GLU A 1 83 ? -7.479 -8.248 19.474 1.00 90.75 83 GLU A O 1
ATOM 678 N N . THR A 1 84 ? -7.728 -8.154 17.239 1.00 90.06 84 THR A N 1
ATOM 679 C CA . THR A 1 84 ? -7.745 -9.609 17.026 1.00 90.06 84 THR A CA 1
ATOM 680 C C . THR A 1 84 ? -6.428 -10.163 16.487 1.00 90.06 84 THR A C 1
ATOM 682 O O . THR A 1 84 ? -6.153 -11.347 16.668 1.00 90.06 84 THR A O 1
ATOM 685 N N . GLY A 1 85 ? -5.604 -9.326 15.851 1.00 91.25 85 GLY A N 1
ATOM 686 C CA . GLY A 1 85 ? -4.424 -9.753 15.100 1.00 91.25 85 GLY A CA 1
ATOM 687 C C . GLY A 1 85 ? -4.755 -10.375 13.739 1.00 91.25 85 GLY A C 1
ATOM 688 O O . GLY A 1 85 ? -3.848 -10.837 13.044 1.00 91.25 85 GLY A O 1
ATOM 689 N N . ASP A 1 86 ? -6.032 -10.393 13.336 1.00 93.19 86 ASP A N 1
ATOM 690 C CA . ASP A 1 86 ? -6.438 -10.877 12.021 1.00 93.19 86 ASP A CA 1
ATOM 691 C C . ASP A 1 86 ? -5.808 -10.025 10.922 1.00 93.19 86 ASP A C 1
ATOM 693 O O . ASP A 1 86 ? -5.683 -8.805 11.040 1.00 93.19 86 ASP A O 1
ATOM 697 N N . ARG A 1 87 ? -5.459 -10.663 9.801 1.00 93.56 87 ARG A N 1
ATOM 698 C CA . ARG A 1 87 ? -4.785 -9.996 8.684 1.00 93.56 87 ARG A CA 1
ATOM 699 C C . ARG A 1 87 ? -5.503 -10.179 7.361 1.00 93.56 87 ARG A C 1
ATOM 701 O O . ARG A 1 87 ? -6.042 -11.249 7.077 1.00 93.56 87 ARG A O 1
ATOM 708 N N . VAL A 1 88 ? -5.421 -9.162 6.510 1.00 93.06 88 VAL A N 1
ATOM 709 C CA . VAL A 1 88 ? -5.812 -9.226 5.096 1.00 93.06 88 VAL A CA 1
ATOM 710 C C . VAL A 1 88 ? -4.746 -8.584 4.216 1.00 93.06 88 VAL A C 1
ATOM 712 O O . VAL A 1 88 ? -4.057 -7.656 4.632 1.00 93.06 88 VAL A O 1
ATOM 715 N N . GLU A 1 89 ? -4.612 -9.057 2.979 1.00 91.69 89 GLU A N 1
ATOM 716 C CA . GLU A 1 89 ? -3.733 -8.440 1.981 1.00 91.69 89 GLU A CA 1
ATOM 717 C C . GLU A 1 89 ? -4.566 -7.741 0.902 1.00 91.69 89 GLU A C 1
ATOM 719 O O . GLU A 1 89 ? -5.615 -8.228 0.464 1.00 91.69 89 GLU A O 1
ATOM 724 N N . ARG A 1 90 ? -4.088 -6.581 0.454 1.00 88.81 90 ARG A N 1
ATOM 725 C CA . ARG A 1 90 ? -4.574 -5.900 -0.749 1.00 88.81 90 ARG A CA 1
ATOM 726 C C . ARG A 1 90 ? -3.434 -5.760 -1.740 1.00 88.81 90 ARG A C 1
ATOM 728 O O . ARG A 1 90 ? -2.288 -5.557 -1.350 1.00 88.81 90 ARG A O 1
ATOM 735 N N . VAL A 1 91 ? -3.768 -5.859 -3.023 1.00 87.06 91 VAL A N 1
ATOM 736 C CA . VAL A 1 91 ? -2.802 -5.774 -4.121 1.00 87.06 91 VAL A CA 1
ATOM 737 C C . VAL A 1 91 ? -3.138 -4.577 -4.987 1.00 87.06 91 VAL A C 1
ATOM 739 O O . VAL A 1 91 ? -4.267 -4.448 -5.467 1.00 87.06 91 VAL A O 1
ATOM 742 N N . TYR A 1 92 ? -2.139 -3.738 -5.212 1.00 83.56 92 TYR A N 1
ATOM 743 C CA . TYR A 1 92 ? -2.246 -2.509 -5.978 1.00 83.56 92 TYR A CA 1
ATOM 744 C C . TYR A 1 92 ? -1.274 -2.536 -7.144 1.00 83.56 92 TYR A C 1
ATOM 746 O O . TYR A 1 92 ? -0.154 -3.035 -7.029 1.00 83.56 92 TYR A O 1
ATOM 754 N N . ASP A 1 93 ? -1.695 -1.970 -8.271 1.00 84.81 93 ASP A N 1
ATOM 755 C CA . ASP A 1 93 ? -0.780 -1.755 -9.386 1.00 84.81 93 ASP A CA 1
ATOM 756 C C . ASP A 1 93 ? 0.243 -0.679 -9.012 1.00 84.81 93 ASP A C 1
ATOM 758 O O . ASP A 1 93 ? -0.094 0.340 -8.402 1.00 84.81 93 ASP A O 1
ATOM 762 N N . ALA A 1 94 ? 1.483 -0.872 -9.448 1.00 84.00 94 ALA A N 1
ATOM 763 C CA . ALA A 1 94 ? 2.573 0.050 -9.184 1.00 84.00 94 ALA A CA 1
ATOM 764 C C . ALA A 1 94 ? 3.214 0.583 -10.470 1.00 84.00 94 ALA A C 1
ATOM 766 O O . ALA A 1 94 ? 3.175 -0.044 -11.532 1.00 84.00 94 ALA A O 1
ATOM 767 N N . SER A 1 95 ? 3.801 1.767 -10.349 1.00 83.62 95 SER A N 1
ATOM 768 C CA . SER A 1 95 ? 4.680 2.390 -11.333 1.00 83.62 95 SER A CA 1
ATOM 769 C C . SER A 1 95 ? 6.113 2.391 -10.814 1.00 83.62 95 SER A C 1
ATOM 771 O O . SER A 1 95 ? 6.347 2.317 -9.610 1.00 83.62 95 SER A O 1
ATOM 773 N N . LEU A 1 96 ? 7.065 2.534 -11.729 1.00 82.56 96 LEU A N 1
ATOM 774 C CA . LEU A 1 96 ? 8.465 2.769 -11.399 1.00 82.56 96 LEU A CA 1
ATOM 775 C C . LEU A 1 96 ? 8.805 4.233 -11.665 1.00 82.56 96 LEU A C 1
ATOM 777 O O . LEU A 1 96 ? 8.394 4.785 -12.689 1.00 82.56 96 LEU A O 1
ATOM 781 N N . ILE A 1 97 ? 9.555 4.846 -10.757 1.00 80.75 97 ILE A N 1
ATOM 782 C CA . ILE A 1 97 ? 10.150 6.170 -10.950 1.00 80.75 97 ILE A CA 1
ATOM 783 C C . ILE A 1 97 ? 11.650 6.093 -10.705 1.00 80.75 97 ILE A C 1
ATOM 785 O O . ILE A 1 97 ? 12.106 5.289 -9.897 1.00 80.75 97 ILE A O 1
ATOM 789 N N . GLU A 1 98 ? 12.408 6.946 -11.381 1.00 83.12 98 GLU A N 1
ATOM 790 C CA . GLU A 1 98 ? 13.826 7.135 -11.089 1.00 83.12 98 GLU A CA 1
ATOM 791 C C . GLU A 1 98 ? 13.965 8.135 -9.932 1.00 83.12 98 GLU A C 1
ATOM 793 O O . GLU A 1 98 ? 13.530 9.285 -10.036 1.00 83.12 98 GLU A O 1
ATOM 798 N N . ALA A 1 99 ? 14.501 7.679 -8.803 1.00 78.44 99 ALA A N 1
ATOM 799 C CA . ALA A 1 99 ? 14.702 8.464 -7.594 1.00 78.44 99 ALA A CA 1
ATOM 800 C C . ALA A 1 99 ? 15.729 7.805 -6.658 1.00 78.44 99 ALA A C 1
ATOM 802 O O . ALA A 1 99 ? 15.799 6.584 -6.528 1.00 78.44 99 ALA A O 1
ATOM 803 N N . HIS A 1 100 ? 16.479 8.639 -5.934 1.00 73.81 100 HIS A N 1
ATOM 804 C CA . HIS A 1 100 ? 17.435 8.219 -4.907 1.00 73.81 100 HIS A CA 1
ATOM 805 C C . HIS A 1 100 ? 17.009 8.783 -3.551 1.00 73.81 100 HIS A C 1
ATOM 807 O O . HIS A 1 100 ? 17.580 9.758 -3.064 1.00 73.81 100 HIS A O 1
ATOM 813 N N . ALA A 1 101 ? 15.954 8.214 -2.974 1.00 74.00 101 ALA A N 1
ATOM 814 C CA . ALA A 1 101 ? 15.467 8.621 -1.666 1.00 74.00 101 ALA A CA 1
ATOM 815 C C . ALA A 1 101 ? 14.863 7.431 -0.914 1.00 74.00 101 ALA A C 1
ATOM 817 O O . ALA A 1 101 ? 14.131 6.631 -1.490 1.00 74.00 101 ALA A O 1
ATOM 818 N N . GLU A 1 102 ? 15.135 7.346 0.388 1.00 70.19 102 GLU A N 1
ATOM 819 C CA . GLU A 1 102 ? 14.499 6.371 1.290 1.00 70.19 102 GLU A CA 1
ATOM 820 C C . GLU A 1 102 ? 13.013 6.685 1.518 1.00 70.19 102 GLU A C 1
ATOM 822 O O . GLU A 1 102 ? 12.241 5.847 1.975 1.00 70.19 102 GLU A O 1
ATOM 827 N N . THR A 1 103 ? 12.592 7.910 1.211 1.00 72.50 103 THR A N 1
ATOM 828 C CA . THR A 1 103 ? 11.212 8.377 1.318 1.00 72.50 103 THR A CA 1
ATOM 829 C C . THR A 1 103 ? 10.934 9.359 0.190 1.00 72.50 103 THR A C 1
ATOM 831 O O . THR A 1 103 ? 11.766 10.211 -0.121 1.00 72.50 103 THR A O 1
ATOM 834 N N . ILE A 1 104 ? 9.764 9.245 -0.426 1.00 76.56 104 ILE A N 1
ATOM 835 C CA . ILE A 1 104 ? 9.281 10.166 -1.454 1.00 76.56 104 ILE A CA 1
ATOM 836 C C . ILE A 1 104 ? 7.978 10.814 -0.997 1.00 76.56 104 ILE A C 1
ATOM 838 O O . ILE A 1 104 ? 7.186 10.203 -0.287 1.00 76.56 104 ILE A O 1
ATOM 842 N N . HIS A 1 105 ? 7.729 12.040 -1.447 1.00 75.62 105 HIS A N 1
ATOM 843 C CA . HIS A 1 105 ? 6.472 12.730 -1.177 1.00 75.62 105 HIS A CA 1
ATOM 844 C C . HIS A 1 105 ? 5.520 12.521 -2.351 1.00 75.62 105 HIS A C 1
ATOM 846 O O . HIS A 1 105 ? 5.785 12.995 -3.461 1.00 75.62 105 HIS A O 1
ATOM 852 N N . ILE A 1 106 ? 4.413 11.823 -2.114 1.00 73.19 106 ILE A N 1
ATOM 853 C CA . ILE A 1 106 ? 3.376 11.602 -3.124 1.00 73.19 106 ILE A CA 1
ATOM 854 C C . ILE A 1 106 ? 2.160 12.475 -2.830 1.00 73.19 106 ILE A C 1
ATOM 856 O O . ILE A 1 106 ? 1.773 12.682 -1.681 1.00 73.19 106 ILE A O 1
ATOM 860 N N . TRP A 1 107 ? 1.553 13.002 -3.890 1.00 68.44 107 TRP A N 1
ATOM 861 C CA . TRP A 1 107 ? 0.276 13.696 -3.786 1.00 68.44 107 TRP A CA 1
ATOM 862 C C . TRP A 1 107 ? -0.838 12.683 -3.557 1.00 68.44 107 TRP A C 1
ATOM 864 O O . TRP A 1 107 ? -0.957 11.725 -4.318 1.00 68.44 107 TRP A O 1
ATOM 874 N N . SER A 1 108 ? -1.694 12.936 -2.571 1.00 67.81 108 SER A N 1
ATOM 875 C CA . SER A 1 108 ? -2.943 12.201 -2.407 1.00 67.81 108 SER A CA 1
ATOM 876 C C . SER A 1 108 ? -4.067 13.191 -2.160 1.00 67.81 108 SER A C 1
ATOM 878 O O . SER A 1 108 ? -4.031 13.976 -1.220 1.00 67.81 108 SER A O 1
ATOM 880 N N . GLN A 1 109 ? -5.106 13.140 -2.993 1.00 62.41 109 GLN A N 1
ATOM 881 C CA . GLN A 1 109 ? -6.310 13.962 -2.812 1.00 62.41 109 GLN A CA 1
ATOM 882 C C . GLN A 1 109 ? -7.085 13.627 -1.523 1.00 62.41 109 GLN A C 1
ATOM 884 O O . GLN A 1 109 ? -8.032 14.326 -1.174 1.00 62.41 109 GLN A O 1
ATOM 889 N N . HIS A 1 110 ? -6.708 12.536 -0.853 1.00 64.12 110 HIS A N 1
ATOM 890 C CA . HIS A 1 110 ? -7.261 12.101 0.424 1.00 64.12 110 HIS A CA 1
ATOM 891 C C . HIS A 1 110 ? -6.230 12.157 1.554 1.00 64.12 110 HIS A C 1
ATOM 893 O O . HIS A 1 110 ? -6.518 11.647 2.631 1.00 64.12 110 HIS A O 1
ATOM 899 N N . ALA A 1 111 ? -5.043 12.731 1.319 1.00 66.50 111 ALA A N 1
ATOM 900 C CA . ALA A 1 111 ? -4.140 13.040 2.417 1.00 66.50 111 ALA A CA 1
ATOM 901 C C . ALA A 1 111 ? -4.769 14.139 3.273 1.00 66.50 111 ALA A C 1
ATOM 903 O O . ALA A 1 111 ? -5.183 15.178 2.754 1.00 66.50 111 ALA A O 1
ATOM 904 N N . GLU A 1 112 ? -4.791 13.926 4.584 1.00 67.62 112 GLU A N 1
ATOM 905 C CA . GLU A 1 112 ? -5.211 14.957 5.541 1.00 67.62 112 GLU A CA 1
ATOM 906 C C . GLU A 1 112 ? -4.080 15.962 5.837 1.00 67.62 112 GLU A C 1
ATOM 908 O O . GLU A 1 112 ? -4.259 16.908 6.603 1.00 67.62 112 GLU A O 1
ATOM 913 N N . ALA A 1 113 ? -2.910 15.771 5.212 1.00 68.56 113 ALA A N 1
ATOM 914 C CA . ALA A 1 113 ? -1.730 16.608 5.379 1.00 68.56 113 ALA A CA 1
ATOM 915 C C . ALA A 1 113 ? -1.983 18.071 4.972 1.00 68.56 113 ALA A C 1
ATOM 917 O O . ALA A 1 113 ? -2.661 18.319 3.969 1.00 68.56 113 ALA A O 1
ATOM 918 N N . PRO A 1 114 ? -1.383 19.059 5.671 1.00 73.75 114 PRO A N 1
ATOM 919 C CA . PRO A 1 114 ? -1.619 20.480 5.401 1.00 73.75 114 PRO A CA 1
ATOM 920 C C . PRO A 1 114 ? -1.290 20.921 3.968 1.00 73.75 114 PRO A C 1
ATOM 922 O O . PRO A 1 114 ? -1.858 21.898 3.481 1.00 73.75 114 PRO A O 1
ATOM 925 N N . ASP A 1 115 ? -0.368 20.229 3.298 1.00 75.12 115 ASP A N 1
ATOM 926 C CA . ASP A 1 115 ? 0.055 20.502 1.923 1.00 75.12 115 ASP A CA 1
ATOM 927 C C . ASP A 1 115 ? -0.476 19.476 0.901 1.00 75.12 115 ASP A C 1
ATOM 929 O O . ASP A 1 115 ? -0.122 19.553 -0.277 1.00 75.12 115 ASP A O 1
ATOM 933 N N . GLY A 1 116 ? -1.334 18.538 1.327 1.00 68.75 116 GLY A N 1
ATOM 934 C CA . GLY A 1 116 ? -1.907 17.479 0.488 1.00 68.75 116 GLY A CA 1
ATOM 935 C C . GLY A 1 116 ? -0.908 16.406 0.037 1.00 68.75 116 GLY A C 1
ATOM 936 O O . GLY A 1 116 ? -1.201 15.638 -0.889 1.00 68.75 116 GLY A O 1
ATOM 937 N N . ARG A 1 117 ? 0.282 16.356 0.647 1.00 72.50 117 ARG A N 1
ATOM 938 C CA . ARG A 1 117 ? 1.313 15.356 0.361 1.00 72.50 117 ARG A CA 1
ATOM 939 C C . ARG A 1 117 ? 1.489 14.420 1.543 1.00 72.50 117 ARG A C 1
ATOM 941 O O . ARG A 1 117 ? 1.347 14.812 2.691 1.00 72.50 117 ARG A O 1
ATOM 948 N N . MET A 1 118 ? 1.835 13.177 1.251 1.00 73.06 118 MET A N 1
ATOM 949 C CA . MET A 1 118 ? 2.189 12.188 2.263 1.00 73.06 118 MET A CA 1
ATOM 950 C C . MET A 1 118 ? 3.547 11.582 1.939 1.00 73.06 118 MET A C 1
ATOM 952 O O . MET A 1 118 ? 3.912 11.431 0.766 1.00 73.06 118 MET A O 1
ATOM 956 N N . ASP A 1 119 ? 4.282 11.228 2.984 1.00 74.25 119 ASP A N 1
ATOM 957 C CA . ASP A 1 119 ? 5.494 10.439 2.839 1.00 74.25 119 ASP A CA 1
ATOM 958 C C . ASP A 1 119 ? 5.129 9.014 2.445 1.00 74.25 119 ASP A C 1
ATOM 960 O O . ASP A 1 119 ? 4.195 8.402 2.967 1.00 74.25 119 ASP A O 1
ATOM 964 N N . TYR A 1 120 ? 5.907 8.479 1.522 1.00 72.19 120 TYR A N 1
ATOM 965 C CA . TYR A 1 120 ? 5.789 7.123 1.038 1.00 72.19 120 TYR A CA 1
ATOM 966 C C . TYR A 1 120 ? 7.179 6.483 1.052 1.00 72.19 120 TYR A C 1
ATOM 968 O O . TYR A 1 120 ? 8.147 7.127 0.626 1.00 72.19 120 TYR A O 1
ATOM 976 N N . PRO A 1 121 ? 7.314 5.240 1.545 1.00 69.12 121 PRO A N 1
ATOM 9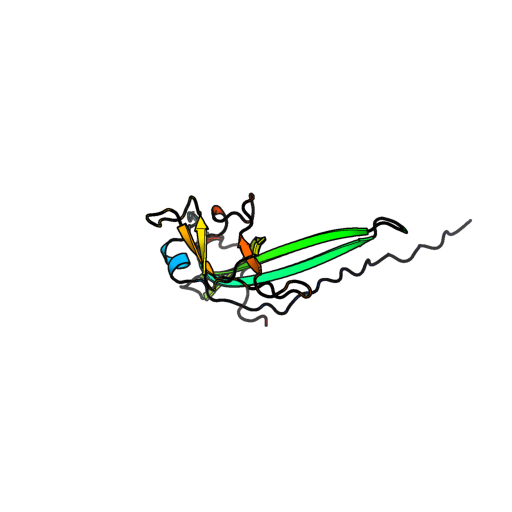77 C CA . PRO A 1 121 ? 8.620 4.615 1.666 1.00 69.12 121 PRO A CA 1
ATOM 978 C C . PRO A 1 121 ? 9.202 4.373 0.275 1.00 69.12 121 PRO A C 1
ATOM 980 O O . PRO A 1 121 ? 8.525 3.875 -0.623 1.00 69.12 121 PRO A O 1
ATOM 983 N N . GLY A 1 122 ? 10.474 4.705 0.089 1.00 72.69 122 GLY A N 1
ATOM 984 C CA . GLY A 1 122 ? 11.197 4.349 -1.120 1.00 72.69 122 GLY A CA 1
ATOM 985 C C . GLY A 1 122 ? 11.322 2.834 -1.204 1.00 72.69 122 GLY A C 1
ATOM 986 O O . GLY A 1 122 ? 12.166 2.244 -0.538 1.00 72.69 122 GLY A O 1
ATOM 987 N N . LEU A 1 123 ? 10.472 2.204 -2.012 1.00 74.44 123 LEU A N 1
ATOM 988 C CA . LEU A 1 123 ? 10.525 0.771 -2.256 1.00 74.44 123 LEU A CA 1
ATOM 989 C C . LEU A 1 123 ? 11.514 0.471 -3.383 1.00 74.44 123 LEU A C 1
ATOM 991 O O . LEU A 1 123 ? 11.194 0.786 -4.531 1.00 74.44 123 LEU A O 1
ATOM 995 N N . PRO A 1 124 ? 12.689 -0.118 -3.112 1.00 71.38 124 PRO A N 1
ATOM 996 C CA . PRO A 1 124 ? 13.639 -0.425 -4.170 1.00 71.38 124 PRO A CA 1
ATOM 997 C C . PRO A 1 124 ? 13.082 -1.505 -5.101 1.00 71.38 124 PRO A C 1
ATOM 999 O O . PRO A 1 124 ? 12.403 -2.440 -4.673 1.00 71.38 124 PRO A O 1
ATOM 1002 N N . VAL A 1 125 ? 13.395 -1.388 -6.391 1.00 71.00 125 VAL A N 1
ATOM 1003 C CA . VAL A 1 125 ? 13.073 -2.424 -7.376 1.00 71.00 125 VAL A CA 1
ATOM 1004 C C . VAL A 1 125 ? 14.053 -3.584 -7.218 1.00 71.00 125 VAL A C 1
ATOM 1006 O O . VAL A 1 125 ? 15.233 -3.450 -7.526 1.00 71.00 125 VAL A O 1
ATOM 1009 N N . MET A 1 126 ? 13.558 -4.739 -6.776 1.00 65.69 126 MET A N 1
ATOM 1010 C CA . MET A 1 126 ? 14.377 -5.938 -6.543 1.00 65.69 126 MET A CA 1
ATOM 1011 C C . MET A 1 126 ? 14.481 -6.848 -7.783 1.00 65.69 126 MET A C 1
ATOM 1013 O O . MET A 1 126 ? 14.535 -8.064 -7.645 1.00 65.69 126 MET A O 1
ATOM 1017 N N . ALA A 1 127 ? 14.461 -6.289 -8.999 1.00 64.06 127 ALA A N 1
ATOM 1018 C CA . ALA A 1 127 ? 14.442 -7.056 -10.249 1.00 64.06 127 ALA A CA 1
ATOM 1019 C C . ALA A 1 127 ? 15.735 -6.890 -11.062 1.00 64.06 127 ALA A C 1
ATOM 1021 O O . ALA A 1 127 ? 16.235 -5.776 -11.239 1.00 64.06 127 ALA A O 1
ATOM 1022 N N . ASP A 1 128 ? 16.234 -8.002 -11.610 1.00 61.44 128 ASP A N 1
ATOM 1023 C CA . ASP A 1 128 ? 17.413 -8.022 -12.476 1.00 61.44 128 ASP A CA 1
ATOM 1024 C C . ASP A 1 128 ? 17.222 -7.092 -13.687 1.00 61.44 128 ASP A C 1
ATOM 1026 O O . ASP A 1 128 ? 16.224 -7.166 -14.404 1.00 61.44 128 ASP A O 1
ATOM 1030 N N . GLY A 1 129 ? 18.204 -6.224 -13.944 1.00 59.91 129 GLY A N 1
ATOM 1031 C CA . GLY A 1 129 ? 18.200 -5.306 -15.091 1.00 59.91 129 GLY A CA 1
ATOM 1032 C C . GLY A 1 129 ? 17.726 -3.883 -14.787 1.00 59.91 129 GLY A C 1
ATOM 1033 O O . GLY A 1 129 ? 17.932 -3.000 -15.621 1.00 59.91 129 GLY A O 1
ATOM 1034 N N . PHE A 1 130 ? 17.187 -3.628 -13.594 1.00 60.62 130 PHE A N 1
ATOM 1035 C CA . PHE A 1 130 ? 17.044 -2.272 -13.066 1.00 60.62 130 PHE A CA 1
ATOM 1036 C C . PHE A 1 130 ? 18.302 -1.919 -12.261 1.00 60.62 130 PHE A C 1
ATOM 1038 O O . PHE A 1 130 ? 18.748 -2.692 -11.416 1.00 60.62 130 PHE A O 1
ATOM 1045 N N . GLY A 1 131 ? 18.932 -0.784 -12.575 1.00 58.19 131 GLY A N 1
ATOM 1046 C CA . GLY A 1 131 ? 20.061 -0.274 -11.791 1.00 58.19 131 GLY A CA 1
ATOM 1047 C C . GLY A 1 131 ? 19.614 0.251 -10.424 1.00 58.19 131 GLY A C 1
ATOM 1048 O O . GLY A 1 131 ? 18.419 0.388 -10.159 1.00 58.19 131 GLY A O 1
ATOM 1049 N N . GLU A 1 132 ? 20.575 0.601 -9.567 1.00 65.75 132 GLU A N 1
ATOM 1050 C CA . GLU A 1 132 ? 20.279 1.422 -8.388 1.00 65.75 132 GLU A CA 1
ATOM 1051 C C . GLU A 1 132 ? 19.563 2.715 -8.822 1.00 65.75 132 GLU A C 1
ATOM 1053 O O . GLU A 1 132 ? 19.918 3.307 -9.842 1.00 65.75 132 GLU A O 1
ATOM 1058 N N . GLY A 1 133 ? 18.568 3.162 -8.049 1.00 71.62 133 GLY A N 1
ATOM 1059 C CA . GLY A 1 133 ? 17.869 4.426 -8.310 1.00 71.62 133 GLY A CA 1
ATOM 1060 C C . GLY A 1 133 ? 16.463 4.319 -8.892 1.00 71.62 133 GLY A C 1
ATOM 1061 O O . GLY A 1 133 ? 15.919 5.340 -9.297 1.00 71.62 133 GLY A O 1
ATOM 1062 N N . PHE A 1 134 ? 15.847 3.134 -8.923 1.00 78.81 134 PHE A N 1
ATOM 1063 C CA . PHE A 1 134 ? 14.412 3.013 -9.194 1.00 78.81 134 PHE A CA 1
ATOM 1064 C C . PHE A 1 134 ? 13.626 2.728 -7.917 1.00 78.81 134 PHE A C 1
ATOM 1066 O O . PHE A 1 134 ? 13.974 1.827 -7.151 1.00 78.81 134 PHE A O 1
ATOM 1073 N N . LEU A 1 135 ? 12.538 3.475 -7.730 1.00 82.12 135 LEU A N 1
ATOM 1074 C CA . LEU A 1 135 ? 11.578 3.283 -6.651 1.00 82.12 135 LEU A CA 1
ATOM 1075 C C . LEU A 1 135 ? 10.218 2.860 -7.203 1.00 82.12 135 LEU A C 1
ATOM 1077 O O . LEU A 1 135 ? 9.768 3.329 -8.253 1.00 82.12 135 LEU A O 1
ATOM 1081 N N . VAL A 1 136 ? 9.550 1.990 -6.457 1.00 81.75 136 VAL A N 1
ATOM 1082 C CA . VAL A 1 136 ? 8.199 1.506 -6.727 1.00 81.75 136 VAL A CA 1
ATOM 1083 C C . VAL A 1 136 ? 7.211 2.435 -6.045 1.00 81.75 136 VAL A C 1
ATOM 1085 O O . VAL A 1 136 ? 7.266 2.624 -4.833 1.00 81.75 136 VAL A O 1
ATOM 1088 N N . VAL A 1 137 ? 6.278 2.984 -6.814 1.00 79.62 137 VAL A N 1
ATOM 1089 C CA . VAL A 1 137 ? 5.252 3.906 -6.315 1.00 79.62 137 VAL A CA 1
ATOM 1090 C C . VAL A 1 137 ? 3.860 3.426 -6.703 1.00 79.62 137 VAL A C 1
ATOM 1092 O O . VAL A 1 137 ? 3.723 2.741 -7.721 1.00 79.62 137 VAL A O 1
ATOM 1095 N N . PRO A 1 138 ? 2.807 3.794 -5.957 1.00 75.25 138 PRO A N 1
ATOM 1096 C CA . PRO A 1 138 ? 1.442 3.485 -6.355 1.00 75.25 138 PRO A CA 1
ATOM 1097 C C . PRO A 1 138 ? 1.153 4.065 -7.751 1.00 75.25 138 PRO A C 1
ATOM 1099 O O . PRO A 1 138 ? 1.492 5.212 -8.064 1.00 75.25 138 PRO A O 1
ATOM 1102 N N . ARG A 1 139 ? 0.580 3.255 -8.644 1.00 76.94 139 ARG A N 1
ATOM 1103 C CA . ARG A 1 139 ? 0.300 3.655 -10.028 1.00 76.94 139 ARG A CA 1
ATOM 1104 C C . ARG A 1 139 ? -0.860 4.651 -10.096 1.00 76.94 139 ARG A C 1
ATOM 1106 O O . ARG A 1 139 ? -1.978 4.265 -9.832 1.00 76.94 139 ARG A O 1
ATOM 1113 N N . ILE A 1 140 ? -0.680 5.854 -10.644 1.00 60.75 140 ILE A N 1
ATOM 1114 C CA . ILE A 1 140 ? -1.678 6.963 -10.699 1.00 60.75 140 ILE A CA 1
ATOM 1115 C C . ILE A 1 140 ? -2.997 6.666 -11.493 1.00 60.75 140 ILE A C 1
ATOM 1117 O O . ILE A 1 140 ? -3.743 7.568 -11.856 1.00 60.75 140 ILE A O 1
ATOM 1121 N N . VAL A 1 141 ? -3.338 5.415 -11.817 1.00 53.12 141 VAL A N 1
ATOM 1122 C CA . VAL A 1 141 ? -4.626 5.035 -12.431 1.00 53.12 141 VAL A CA 1
ATOM 1123 C C . VAL A 1 141 ? -5.477 4.203 -11.473 1.00 53.12 141 VAL A C 1
ATOM 1125 O O . VAL A 1 141 ? -4.928 3.473 -10.662 1.00 53.12 141 VAL A O 1
ATOM 1128 N N . ARG A 1 142 ? -6.808 4.277 -11.646 1.00 49.78 142 ARG A N 1
ATOM 1129 C CA . ARG A 1 142 ? -7.972 3.583 -11.020 1.00 49.78 142 ARG A CA 1
ATOM 1130 C C . ARG A 1 142 ? -7.813 2.423 -10.003 1.00 49.78 142 ARG A C 1
ATOM 1132 O O . ARG A 1 142 ? -8.791 2.154 -9.316 1.00 49.78 142 ARG A O 1
ATOM 1139 N N . ARG A 1 143 ? -6.703 1.679 -9.957 1.00 54.44 143 ARG A N 1
ATOM 1140 C CA . ARG A 1 143 ? -6.408 0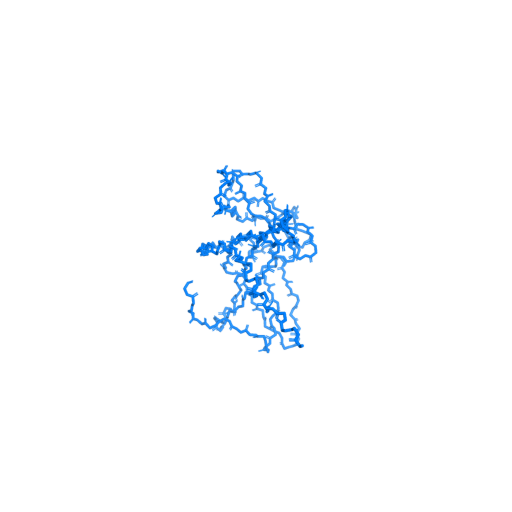.575 -9.014 1.00 54.44 143 ARG A CA 1
ATOM 1141 C C . ARG A 1 143 ? -5.004 0.615 -8.386 1.00 54.44 143 ARG A C 1
ATOM 1143 O O . ARG A 1 143 ? -4.598 -0.341 -7.736 1.00 54.44 143 ARG A O 1
ATOM 1150 N N . GLY A 1 144 ? -4.267 1.699 -8.565 1.00 52.44 144 GLY A N 1
ATOM 1151 C CA . GLY A 1 144 ? -2.997 1.929 -7.883 1.00 52.44 144 GLY A CA 1
ATOM 1152 C C . GLY A 1 144 ? -2.817 3.377 -7.458 1.00 52.44 144 GLY A C 1
ATOM 1153 O O . GLY A 1 144 ? -1.735 3.732 -7.012 1.00 52.44 144 GLY A O 1
ATOM 1154 N N . GLY A 1 145 ? -3.817 4.240 -7.677 1.00 57.53 145 GLY A N 1
ATOM 1155 C CA . GLY A 1 145 ? -3.654 5.655 -7.387 1.00 57.53 145 GLY A CA 1
ATOM 1156 C C . GLY A 1 145 ? -3.395 5.844 -5.892 1.00 57.53 145 GLY A C 1
ATOM 1157 O O . GLY A 1 145 ? -3.860 5.013 -5.104 1.00 57.53 145 GLY A O 1
ATOM 1158 N N . PRO A 1 146 ? -2.677 6.900 -5.477 1.00 59.03 146 PRO A N 1
ATOM 1159 C CA . PRO A 1 146 ? -2.474 7.212 -4.061 1.00 59.03 146 PRO A CA 1
ATOM 1160 C C . PRO A 1 146 ? -3.786 7.209 -3.260 1.00 59.03 146 PRO A C 1
ATOM 1162 O O . PRO A 1 146 ? -3.806 6.847 -2.090 1.00 59.03 146 PRO A O 1
ATOM 1165 N N . GLU A 1 147 ? -4.910 7.523 -3.911 1.00 59.66 147 GLU A N 1
ATOM 1166 C CA . GLU A 1 147 ? -6.259 7.454 -3.353 1.00 59.66 147 GLU A CA 1
ATOM 1167 C C . GLU A 1 147 ? -6.747 6.043 -2.992 1.00 59.66 147 GLU A C 1
ATOM 1169 O O . GLU A 1 147 ? -7.564 5.892 -2.089 1.00 59.66 147 GLU A O 1
ATOM 1174 N N . SER A 1 148 ? -6.274 5.019 -3.704 1.00 63.81 148 SER A N 1
ATOM 1175 C CA . SER A 1 148 ? -6.617 3.610 -3.471 1.00 63.81 148 SER A CA 1
ATOM 1176 C C . SER A 1 148 ? -5.730 2.975 -2.396 1.00 63.81 148 SER A C 1
ATOM 1178 O O . SER A 1 148 ? -6.008 1.867 -1.948 1.00 63.81 148 SER A O 1
ATOM 1180 N N . PHE A 1 149 ? -4.664 3.668 -1.993 1.00 70.69 149 PHE A N 1
ATOM 1181 C CA . PHE A 1 149 ? -3.613 3.179 -1.111 1.00 70.69 149 PHE A CA 1
ATOM 1182 C C . PHE A 1 149 ? -3.859 3.647 0.335 1.00 70.69 149 PHE A C 1
ATOM 1184 O O . PHE A 1 149 ? -3.160 4.502 0.882 1.00 70.69 149 PHE A O 1
ATOM 1191 N N . ALA A 1 150 ? -4.934 3.124 0.929 1.00 79.62 150 ALA A N 1
ATOM 1192 C CA . ALA A 1 150 ? -5.453 3.579 2.216 1.00 79.62 150 ALA A CA 1
ATOM 1193 C C . ALA A 1 150 ? -4.568 3.153 3.399 1.00 79.62 150 ALA A C 1
ATOM 1195 O O . ALA A 1 150 ? -4.060 2.034 3.425 1.00 79.62 150 ALA A O 1
ATOM 1196 N N . ALA A 1 151 ? -4.436 4.018 4.409 1.00 85.25 151 ALA A N 1
ATOM 1197 C CA . ALA A 1 151 ? -3.805 3.694 5.694 1.00 85.25 151 ALA A CA 1
ATOM 1198 C C . ALA A 1 151 ? -4.645 2.711 6.521 1.00 85.25 151 ALA A C 1
ATOM 1200 O O . ALA A 1 151 ? -4.122 1.966 7.350 1.00 85.25 151 ALA A O 1
ATOM 1201 N N . SER A 1 152 ? -5.956 2.673 6.278 1.00 88.94 152 SER A N 1
ATOM 1202 C CA . SER A 1 152 ? -6.830 1.633 6.815 1.00 88.94 152 SER A CA 1
ATOM 1203 C C . SER A 1 152 ? -7.956 1.298 5.850 1.00 88.94 152 SER A C 1
ATOM 1205 O O . SER A 1 152 ? -8.507 2.204 5.215 1.00 88.94 152 SER A O 1
ATOM 1207 N N . VAL A 1 153 ? -8.352 0.033 5.831 1.00 91.25 153 VAL A N 1
ATOM 1208 C CA . VAL A 1 153 ? -9.424 -0.498 4.985 1.00 91.25 153 VAL A CA 1
ATOM 1209 C C . VAL A 1 153 ? -10.580 -1.015 5.832 1.00 91.25 153 VAL A C 1
ATOM 1211 O O . VAL A 1 153 ? -10.394 -1.398 6.992 1.00 91.25 153 VAL A O 1
ATOM 1214 N N . ALA A 1 154 ? -11.775 -1.012 5.250 1.00 92.94 154 ALA A N 1
ATOM 1215 C CA . ALA A 1 154 ? -12.942 -1.652 5.835 1.00 92.94 154 ALA A CA 1
ATOM 1216 C C . ALA A 1 154 ? -13.011 -3.096 5.325 1.00 92.94 154 ALA A C 1
ATOM 1218 O O . ALA A 1 154 ? -13.040 -3.353 4.119 1.00 92.94 154 ALA A O 1
ATOM 1219 N N . VAL A 1 155 ? -12.999 -4.050 6.247 1.00 93.56 155 VAL A N 1
ATOM 1220 C CA . VAL A 1 155 ? -12.927 -5.477 5.940 1.00 93.56 155 VAL A CA 1
ATOM 1221 C C . VAL A 1 155 ? -14.211 -6.129 6.405 1.00 93.56 155 VAL A C 1
ATOM 1223 O O . VAL A 1 155 ? -14.587 -6.006 7.568 1.00 93.56 155 VAL A O 1
ATOM 1226 N N . ARG A 1 156 ? -14.890 -6.841 5.509 1.00 93.38 156 ARG A N 1
ATOM 1227 C CA . ARG A 1 156 ? -16.118 -7.552 5.872 1.00 93.38 156 ARG A CA 1
ATOM 1228 C C . ARG A 1 156 ? -15.802 -8.753 6.754 1.00 93.38 156 ARG A C 1
ATOM 1230 O O . ARG A 1 156 ? -14.750 -9.388 6.613 1.00 93.38 156 ARG A O 1
ATOM 1237 N N . ASP A 1 157 ? -16.740 -9.107 7.619 1.00 88.94 157 ASP A N 1
ATOM 1238 C CA . ASP A 1 157 ? -16.605 -10.265 8.510 1.00 88.94 157 ASP A CA 1
ATOM 1239 C C . ASP A 1 157 ? -16.514 -11.597 7.740 1.00 88.94 157 ASP A C 1
ATOM 1241 O O . ASP A 1 157 ? -15.905 -12.553 8.213 1.00 88.94 157 ASP A O 1
ATOM 1245 N N . ASP A 1 158 ? -17.084 -11.658 6.529 1.00 90.12 158 ASP A N 1
ATOM 1246 C CA . ASP A 1 158 ? -17.060 -12.831 5.644 1.00 90.12 158 ASP A CA 1
ATOM 1247 C C . ASP A 1 158 ? -15.825 -12.903 4.730 1.00 90.12 158 ASP A C 1
ATOM 1249 O O . ASP A 1 158 ? -15.666 -13.863 3.969 1.00 90.12 158 ASP A O 1
ATOM 1253 N N . GLU A 1 159 ? -14.943 -11.904 4.779 1.00 91.19 159 GLU A N 1
ATOM 1254 C CA . GLU A 1 159 ? -13.758 -11.874 3.932 1.00 91.19 159 GLU A CA 1
ATOM 1255 C C . GLU A 1 159 ? -12.661 -12.839 4.439 1.00 91.19 159 GLU A C 1
ATOM 1257 O O . GLU A 1 159 ? -12.381 -12.878 5.640 1.00 91.19 159 GLU A O 1
ATOM 1262 N N . PRO A 1 160 ? -11.980 -13.593 3.553 1.00 89.44 160 PRO A N 1
ATOM 1263 C CA . PRO A 1 160 ? -10.893 -14.480 3.958 1.00 89.44 160 PRO A CA 1
ATOM 1264 C C . PRO A 1 160 ? -9.777 -13.756 4.723 1.00 89.44 160 PRO A C 1
ATOM 1266 O O . PRO A 1 160 ? -9.247 -12.748 4.257 1.00 89.44 160 PRO A O 1
ATOM 1269 N N . ARG A 1 161 ? -9.389 -14.314 5.874 1.00 89.88 161 ARG A N 1
ATOM 1270 C CA . ARG A 1 161 ? -8.239 -13.859 6.666 1.00 89.88 161 ARG A CA 1
ATOM 1271 C C . ARG A 1 161 ? -6.985 -14.641 6.300 1.00 89.88 161 ARG A C 1
ATOM 1273 O O . ARG A 1 161 ? -7.050 -15.826 5.967 1.00 89.88 161 ARG A O 1
ATOM 1280 N N . LEU A 1 162 ? -5.839 -13.983 6.395 1.00 85.44 162 LEU A N 1
ATOM 1281 C CA . LEU A 1 162 ? -4.547 -14.648 6.365 1.00 85.44 162 LEU A CA 1
ATOM 1282 C C . LEU A 1 162 ? -4.314 -15.274 7.739 1.00 85.44 162 LEU A C 1
ATOM 1284 O O . LEU A 1 162 ? -4.224 -14.567 8.739 1.00 85.44 162 LEU A O 1
ATOM 1288 N N . SER A 1 163 ? -4.240 -16.601 7.793 1.00 67.06 163 SER A N 1
ATOM 1289 C CA . SER A 1 163 ? -3.842 -17.319 9.004 1.00 67.06 163 SER A CA 1
ATOM 1290 C C . SER A 1 163 ? -2.425 -16.916 9.422 1.00 67.06 163 SER A C 1
ATOM 1292 O O . SER A 1 163 ? -1.565 -16.719 8.561 1.00 67.06 163 SER A O 1
ATOM 1294 N N . GLU A 1 164 ? -2.171 -16.812 10.731 1.00 53.50 164 GLU A N 1
ATOM 1295 C CA . GLU A 1 164 ? -0.827 -16.564 11.260 1.00 53.50 164 GLU A CA 1
ATOM 1296 C C . GLU A 1 164 ? 0.165 -17.600 10.703 1.00 53.50 164 GLU A C 1
ATOM 1298 O O . GLU A 1 164 ? 0.110 -18.782 11.040 1.00 53.50 164 GLU A O 1
ATOM 1303 N N . GLY A 1 165 ? 1.081 -17.150 9.842 1.00 47.84 165 GLY A N 1
ATOM 1304 C CA . GLY A 1 165 ? 2.221 -17.939 9.378 1.00 47.84 165 GLY A CA 1
ATOM 1305 C C . GLY A 1 165 ? 2.120 -18.423 7.932 1.00 47.84 165 GLY A C 1
ATOM 1306 O O . GLY A 1 165 ? 1.427 -19.386 7.612 1.00 47.84 165 GLY A O 1
ATOM 1307 N N . GLY A 1 166 ? 2.921 -17.802 7.071 1.00 34.25 166 GLY A N 1
ATOM 1308 C CA . GLY A 1 166 ? 3.188 -18.273 5.718 1.00 34.25 166 GLY A CA 1
ATOM 1309 C C . GLY A 1 166 ? 4.393 -17.553 5.121 1.00 34.25 166 GLY A C 1
ATOM 1310 O O . GLY A 1 166 ? 4.181 -16.679 4.296 1.00 34.25 166 GLY A O 1
ATOM 1311 N N . ASN A 1 167 ? 5.586 -17.930 5.612 1.00 34.09 167 ASN A N 1
ATOM 1312 C CA . ASN A 1 167 ? 6.961 -17.640 5.148 1.00 34.09 167 ASN A CA 1
ATOM 1313 C C . ASN A 1 167 ? 7.270 -16.259 4.552 1.00 34.09 167 ASN A C 1
ATOM 1315 O O .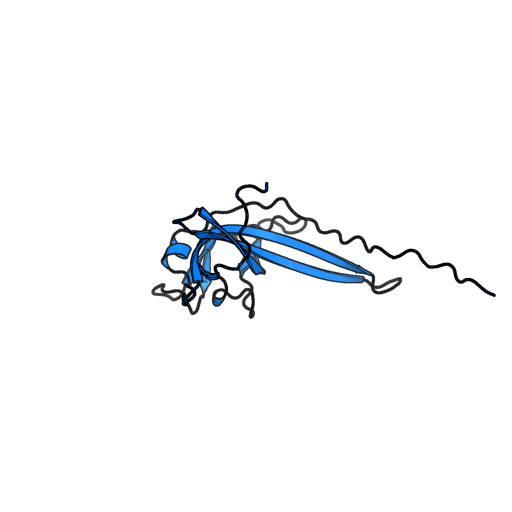 ASN A 1 167 ? 6.905 -16.009 3.384 1.00 34.09 167 ASN A O 1
#

Organism: NCBI:txid489911

Secondary structure (DSSP, 8-state):
------PPP--------------EEPPHHHHHHS-BPPP-TTEEEEEEEEEEEEEEEEEEE-SSS-EEEEEEEEEEEEEE-TTT--EEEEEEEEEEEE---SEEEEE-TT--STTSEEEEE-EE--STTPPTTEEEEE-TTTTTSGGGS-SEEEEETTSPPB-S---

Radius of gyration: 19.82 Å; chains: 1; bounding box: 43×63×59 Å

Foldseek 3Di:
DDDDPDDPDPPPPQPFPFDDWDKDFWDPQCLVFFAAADADPQWDKWFWGIKTKGWGWGWDDPDPPDIDIDIFIKMKTWTADPVPRWIDIDIATKDKDFADDQWDWDADPRGPDPVRTTIDGFHDDPDPPDDPGIGIAQDCDDGRNSPNVGRMYIGGPPDDTDDPDDD

Sequence (167 aa):
MHTTPRRPDNDSDATVQQLDRTLYDVPATWAEW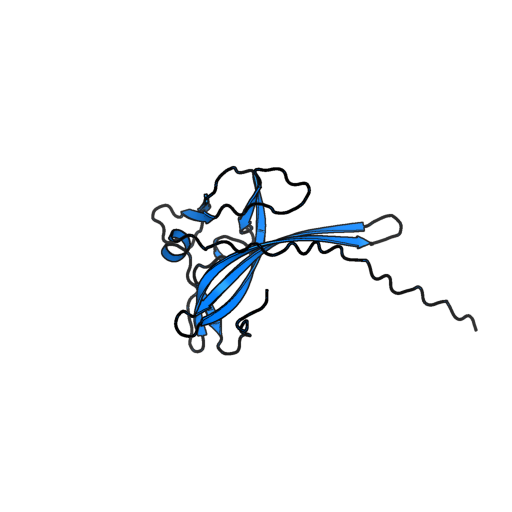GSHEPVRDGETRFHAIKLCHTYAFVTKRVSGSRANADERNQIHVLYEDPETGDRVERVYDASLIEAHAETIHIWSQHAEAPDGRMDYPGLPVMADGFGEGFLVVPRIVRRGGPESFAASVAVRDDEPRLSEGGN

pLDDT: mean 73.16, std 16.05, range [34.09, 95.06]